Protein AF-A0A7S2ND16-F1 (afdb_monomer_lite)

Foldseek 3Di:
DDPPPPPDDDPVRVVVVVVVCPVVADPCNCVVVVVVVVVVVVVVVVVVCVVCPPDDDDPVPDLVRAQAAEQEFELPEPPDPRVVVSVVVPVVGRNYDYDYDNHDYPPNVVDPSDPPVVSCVVSCNVVVVVVVVVVVVVD

pLDDT: mean 73.79, std 13.62, range [41.91, 94.19]

Secondary structure (DSSP, 8-state):
-------PPPHHHHHHHHHHHHHHS-TTTTHHHHHHHHHHHHHHHHHHHHHS--SS---TT-TTSSPPEEEEEETT-SSS-HHHHHHHHHHHSTTEEEEEETT--S-TTTSTT--HHHHHHHTTHHHHHHHHHHHTT--

InterPro domains:
  IPR029058 Alpha/Beta hydrolase fold [G3DSA:3.40.50.1820] (2-113)
  IPR029058 Alpha/Beta hydrolase fold [SSF53474] (15-107)

Structure (mmCIF, N/CA/C/O backbone):
data_AF-A0A7S2ND16-F1
#
_entry.id   AF-A0A7S2ND16-F1
#
loop_
_atom_site.group_PDB
_atom_site.id
_atom_site.type_symbol
_atom_site.label_atom_id
_atom_site.label_alt_id
_atom_site.label_comp_id
_atom_site.label_asym_id
_atom_site.label_entity_id
_atom_site.label_seq_id
_atom_site.pdbx_PDB_ins_code
_atom_site.Cartn_x
_atom_site.Cartn_y
_atom_site.Cartn_z
_atom_site.occupancy
_atom_site.B_iso_or_equiv
_atom_site.auth_seq_id
_atom_site.auth_comp_id
_atom_site.auth_asym_id
_atom_site.auth_atom_id
_atom_site.pdbx_PDB_model_num
ATOM 1 N N . PRO A 1 1 ? 10.558 38.620 -27.914 1.00 41.91 1 PRO A N 1
ATOM 2 C CA . PRO A 1 1 ? 11.441 37.489 -27.538 1.00 41.91 1 PRO A CA 1
ATOM 3 C C . PRO A 1 1 ? 10.615 36.237 -27.195 1.00 41.91 1 PRO A C 1
ATOM 5 O O . PRO A 1 1 ? 9.818 36.300 -26.261 1.00 41.91 1 PRO A O 1
ATOM 8 N N . PRO A 1 2 ? 10.721 35.132 -27.954 1.00 50.84 2 PRO A N 1
ATOM 9 C CA . PRO A 1 2 ? 9.957 33.936 -27.641 1.00 50.84 2 PRO A CA 1
ATOM 10 C C . PRO A 1 2 ? 10.591 33.247 -26.429 1.00 50.84 2 PRO A C 1
ATOM 12 O O . PRO A 1 2 ? 11.787 32.959 -26.408 1.00 50.84 2 PRO A O 1
ATOM 15 N N . PHE A 1 3 ? 9.780 33.030 -25.398 1.00 48.19 3 PHE A N 1
ATOM 16 C CA . PHE A 1 3 ? 10.127 32.203 -24.254 1.00 48.19 3 PHE A CA 1
ATOM 17 C C . PHE A 1 3 ? 10.366 30.777 -24.755 1.00 48.19 3 PHE A C 1
ATOM 19 O O . PHE A 1 3 ? 9.436 30.108 -25.198 1.00 48.19 3 PHE A O 1
ATOM 26 N N . ILE A 1 4 ? 11.615 30.313 -24.703 1.00 48.53 4 ILE A N 1
ATOM 27 C CA . ILE A 1 4 ? 11.938 28.898 -24.875 1.00 48.53 4 ILE A CA 1
ATOM 28 C C . ILE A 1 4 ? 11.386 28.195 -23.634 1.00 48.53 4 ILE A C 1
ATOM 30 O O . ILE A 1 4 ? 12.041 28.141 -22.593 1.00 48.53 4 ILE A O 1
ATOM 34 N N . SER A 1 5 ? 10.157 27.685 -23.720 1.00 53.34 5 SER A N 1
ATOM 35 C CA . SER A 1 5 ? 9.705 26.637 -22.815 1.00 53.34 5 SER A CA 1
ATOM 36 C C . SER A 1 5 ? 10.674 25.479 -23.015 1.00 53.34 5 SER A C 1
ATOM 38 O O . SER A 1 5 ? 10.656 24.843 -24.070 1.00 53.34 5 SER A O 1
ATOM 40 N N . LYS A 1 6 ? 11.580 25.252 -22.059 1.00 57.66 6 LYS A N 1
ATOM 41 C CA . LYS A 1 6 ? 12.379 24.026 -22.024 1.00 57.66 6 LYS A CA 1
ATOM 42 C C . LYS A 1 6 ? 11.375 22.878 -22.049 1.00 57.66 6 LYS A C 1
ATOM 44 O O . LYS A 1 6 ? 10.682 22.665 -21.057 1.00 57.66 6 LYS A O 1
ATOM 49 N N . LEU A 1 7 ? 11.234 22.234 -23.209 1.00 65.94 7 LEU A N 1
ATOM 50 C CA . LEU A 1 7 ? 10.431 21.032 -23.354 1.00 65.94 7 LEU A CA 1
ATOM 51 C C . LEU A 1 7 ? 10.975 20.062 -22.311 1.00 65.94 7 LEU A C 1
ATOM 53 O O . LEU A 1 7 ? 12.151 19.696 -22.361 1.00 65.94 7 LEU A O 1
ATOM 57 N N . LEU A 1 8 ? 10.152 19.722 -21.324 1.00 65.62 8 LEU A N 1
ATOM 58 C CA . LEU A 1 8 ? 10.479 18.617 -20.444 1.00 65.62 8 LEU A CA 1
ATOM 59 C C . LEU A 1 8 ? 10.671 17.378 -21.335 1.00 65.62 8 LEU A C 1
ATOM 61 O O . LEU A 1 8 ? 9.918 17.221 -22.303 1.00 65.62 8 LEU A O 1
ATOM 65 N N . PRO A 1 9 ? 11.695 16.550 -21.069 1.00 75.50 9 PRO A N 1
ATOM 66 C CA . PRO A 1 9 ? 11.941 15.346 -21.850 1.00 75.50 9 PRO A CA 1
ATOM 67 C C . PRO A 1 9 ? 10.671 14.496 -21.921 1.00 75.50 9 PRO A C 1
ATOM 69 O O . PRO A 1 9 ? 9.918 14.403 -20.947 1.00 75.50 9 PRO A O 1
ATOM 72 N N . GLY A 1 10 ? 10.421 13.898 -23.087 1.00 79.06 10 GLY A N 1
ATOM 73 C CA . GLY A 1 10 ? 9.254 13.050 -23.269 1.00 79.06 10 GLY A CA 1
ATOM 74 C C . GLY A 1 10 ? 9.337 11.803 -22.378 1.00 79.06 10 GLY A C 1
ATOM 75 O O . GLY A 1 10 ? 10.428 11.410 -21.957 1.00 79.06 10 GLY A O 1
ATOM 76 N N . PRO A 1 11 ? 8.213 11.111 -22.122 1.00 69.12 11 PRO A N 1
ATOM 77 C CA . PRO A 1 11 ? 8.201 9.901 -21.295 1.00 69.12 11 PRO A CA 1
ATOM 78 C C . PRO A 1 11 ? 9.197 8.827 -21.763 1.00 69.12 11 PRO A C 1
ATOM 80 O O . PRO A 1 11 ? 9.819 8.156 -20.945 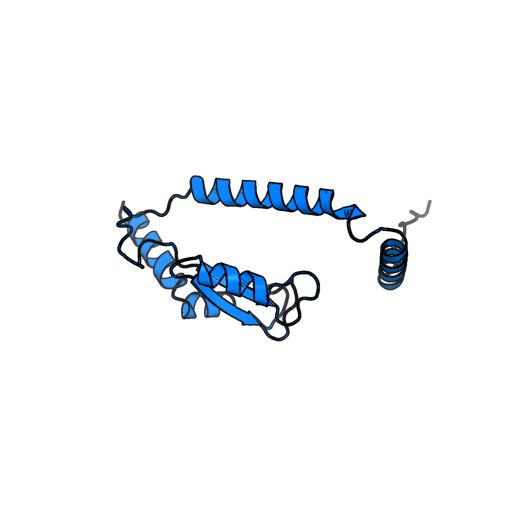1.00 69.12 11 PRO A O 1
ATOM 83 N N . GLN A 1 12 ? 9.408 8.691 -23.077 1.00 73.44 12 GLN A N 1
ATOM 84 C CA . GLN A 1 12 ? 10.393 7.748 -23.619 1.00 73.44 12 GLN A CA 1
ATOM 85 C C . GLN A 1 12 ? 11.844 8.169 -23.368 1.00 73.44 12 GLN A C 1
ATOM 87 O O . GLN A 1 12 ? 12.695 7.308 -23.148 1.00 73.44 12 GLN A O 1
ATOM 92 N N . ASP A 1 13 ? 12.128 9.471 -23.378 1.00 76.75 13 ASP A N 1
ATOM 93 C CA . ASP A 1 13 ? 13.466 9.993 -23.098 1.00 76.75 13 ASP A CA 1
ATOM 94 C C . ASP A 1 13 ? 13.820 9.773 -21.624 1.00 76.75 13 ASP A C 1
ATOM 96 O O . ASP A 1 13 ? 14.932 9.351 -21.308 1.00 76.75 13 ASP A O 1
ATOM 100 N N . LEU A 1 14 ? 12.843 9.962 -20.730 1.00 74.44 14 LEU A N 1
ATOM 101 C CA . LEU A 1 14 ? 12.971 9.642 -19.308 1.00 74.44 14 LEU A CA 1
ATOM 102 C C . LEU A 1 14 ? 13.206 8.145 -19.075 1.00 74.44 14 LEU A C 1
ATOM 104 O O . LEU A 1 14 ? 14.092 7.784 -18.304 1.00 74.44 14 LEU A O 1
ATOM 108 N N . LEU A 1 15 ? 12.472 7.270 -19.769 1.00 69.69 15 LEU A N 1
ATOM 109 C CA . LEU A 1 15 ? 12.655 5.819 -19.656 1.00 69.69 15 LEU A CA 1
ATOM 110 C C . LEU A 1 15 ? 14.036 5.366 -20.145 1.00 69.69 15 LEU A C 1
ATOM 112 O O . LEU A 1 15 ? 14.688 4.571 -19.471 1.00 69.69 15 LEU A O 1
ATOM 116 N N . ARG A 1 16 ? 14.522 5.896 -21.276 1.00 73.00 16 ARG A N 1
ATOM 117 C CA . ARG A 1 16 ? 15.877 5.588 -21.766 1.00 73.00 16 ARG A CA 1
ATOM 118 C C . ARG A 1 16 ? 16.955 6.097 -20.822 1.00 73.00 16 ARG A C 1
ATOM 120 O O . ARG A 1 16 ? 17.901 5.369 -20.547 1.00 73.00 16 ARG A O 1
ATOM 127 N N . ALA A 1 17 ? 16.806 7.319 -20.313 1.00 73.94 17 ALA A N 1
ATOM 128 C CA . ALA A 1 17 ? 17.734 7.870 -19.333 1.00 73.94 17 ALA A CA 1
ATOM 129 C C . ALA A 1 17 ? 17.752 7.030 -18.048 1.00 73.94 17 ALA A C 1
ATOM 131 O O . ALA A 1 17 ? 18.825 6.751 -17.524 1.00 73.94 17 ALA A O 1
ATOM 132 N N . SER A 1 18 ? 16.586 6.570 -17.584 1.00 69.56 18 SER A N 1
ATOM 133 C CA . SER A 1 18 ? 16.462 5.682 -16.426 1.00 69.56 18 SER A CA 1
ATOM 134 C C . SER A 1 18 ? 17.127 4.324 -16.660 1.00 69.56 18 SER A C 1
ATOM 136 O O . SER A 1 18 ? 17.807 3.824 -15.769 1.00 69.56 18 SER A O 1
ATOM 138 N N . ALA A 1 19 ? 16.957 3.730 -17.845 1.00 69.31 19 ALA A N 1
ATOM 139 C CA . ALA A 1 19 ? 17.589 2.458 -18.198 1.00 69.31 19 ALA A CA 1
ATOM 140 C C . ALA A 1 19 ? 19.118 2.587 -18.271 1.00 69.31 19 ALA A C 1
ATOM 142 O O . ALA A 1 19 ? 19.832 1.787 -17.676 1.00 69.31 19 ALA A O 1
ATOM 143 N N . ALA A 1 20 ? 19.618 3.646 -18.912 1.00 75.19 20 ALA A N 1
ATOM 144 C CA . ALA A 1 20 ? 21.048 3.943 -18.946 1.00 75.19 20 ALA A CA 1
ATOM 145 C C . ALA A 1 20 ? 21.615 4.203 -17.539 1.00 75.19 20 ALA A C 1
ATOM 147 O O . ALA A 1 20 ? 22.730 3.791 -17.230 1.00 75.19 20 ALA A O 1
ATOM 148 N N . LEU A 1 21 ? 20.841 4.843 -16.654 1.00 68.31 21 LEU A N 1
ATOM 149 C CA . LEU A 1 21 ? 21.221 5.007 -15.251 1.00 68.31 21 LEU A CA 1
ATOM 150 C C . LEU A 1 21 ? 21.330 3.658 -14.532 1.00 68.31 21 LEU A C 1
ATOM 152 O O . LEU A 1 21 ? 22.260 3.468 -13.757 1.00 68.31 21 LEU A O 1
ATOM 156 N N . ALA A 1 22 ? 20.399 2.736 -14.787 1.00 67.25 22 ALA A N 1
ATOM 157 C CA . ALA A 1 22 ? 20.387 1.408 -14.178 1.00 67.25 22 ALA A CA 1
ATOM 158 C C . ALA A 1 22 ? 21.570 0.531 -14.630 1.00 67.25 22 ALA A C 1
ATOM 160 O O . ALA A 1 22 ? 22.013 -0.320 -13.866 1.00 67.25 22 ALA A O 1
ATOM 161 N N . GLU A 1 23 ? 22.110 0.752 -15.833 1.00 73.69 23 GLU A N 1
ATOM 162 C CA . GLU A 1 23 ? 23.323 0.067 -16.311 1.00 73.69 23 GLU A CA 1
ATOM 163 C C . GLU A 1 23 ? 24.608 0.588 -15.649 1.00 73.69 23 GLU A C 1
ATOM 165 O O . GLU A 1 23 ? 25.569 -0.161 -15.476 1.00 73.69 23 GLU A O 1
ATOM 170 N N . VAL A 1 24 ? 24.640 1.872 -15.283 1.00 78.62 24 VAL A N 1
ATOM 171 C CA . VAL A 1 24 ? 25.837 2.536 -14.737 1.00 78.62 24 VAL A CA 1
ATOM 172 C C . VAL A 1 24 ? 25.860 2.512 -13.209 1.00 78.62 24 VAL A C 1
ATOM 174 O O . VAL A 1 24 ? 26.931 2.475 -12.599 1.00 78.62 24 VAL A O 1
ATOM 177 N N . LEU A 1 25 ? 24.692 2.552 -12.571 1.00 75.19 25 LEU A N 1
ATOM 178 C CA . LEU A 1 25 ? 24.583 2.551 -11.122 1.00 75.19 25 LEU A CA 1
ATOM 179 C C . LEU A 1 25 ? 24.569 1.111 -10.601 1.00 75.19 25 LEU A C 1
ATOM 181 O O . LEU A 1 25 ? 23.648 0.359 -10.921 1.00 75.19 25 LEU A O 1
ATOM 185 N N . PRO A 1 26 ? 25.533 0.710 -9.752 1.00 78.06 26 PRO A N 1
ATOM 186 C CA . PRO A 1 26 ? 25.444 -0.583 -9.092 1.00 78.06 26 PRO A CA 1
ATOM 187 C C . PRO A 1 26 ? 24.157 -0.656 -8.249 1.00 78.06 26 PRO A C 1
ATOM 189 O O . PRO A 1 26 ? 23.706 0.378 -7.748 1.00 78.06 26 PRO A O 1
ATOM 192 N N . PRO A 1 27 ? 23.597 -1.857 -8.004 1.00 68.81 27 PRO A N 1
ATOM 193 C CA . PRO A 1 27 ? 22.335 -2.028 -7.272 1.00 68.81 27 PRO A CA 1
ATOM 194 C C . PRO A 1 27 ? 22.267 -1.324 -5.900 1.00 68.81 27 PRO A C 1
ATOM 196 O O . PRO A 1 27 ? 21.185 -0.988 -5.435 1.00 68.81 27 PRO A O 1
ATOM 199 N N . GLY A 1 28 ? 23.413 -1.053 -5.262 1.00 75.50 28 GLY A N 1
ATOM 200 C CA . GLY A 1 28 ? 23.505 -0.329 -3.986 1.00 75.50 28 GLY A CA 1
ATOM 201 C C . GLY A 1 28 ? 23.692 1.194 -4.084 1.00 75.50 28 GLY A C 1
ATOM 202 O O . GLY A 1 28 ? 23.736 1.867 -3.056 1.00 75.50 28 GLY A O 1
ATOM 203 N N . ALA A 1 29 ? 23.817 1.780 -5.280 1.00 82.25 29 ALA A N 1
ATOM 204 C CA . ALA A 1 29 ? 24.208 3.187 -5.443 1.00 82.25 29 ALA A CA 1
ATOM 205 C C . ALA A 1 29 ? 23.220 4.187 -4.822 1.00 82.25 29 ALA A C 1
ATOM 207 O O . ALA A 1 29 ? 23.616 5.265 -4.379 1.00 82.25 29 ALA A O 1
ATOM 208 N N . LEU A 1 30 ? 21.937 3.824 -4.783 1.00 80.56 30 LEU A N 1
ATOM 209 C CA . LEU A 1 30 ? 20.863 4.634 -4.203 1.00 80.56 30 LEU A CA 1
ATOM 210 C C . LEU A 1 30 ? 20.368 4.093 -2.861 1.00 80.56 30 LEU A C 1
ATOM 212 O O . LEU A 1 30 ? 19.434 4.648 -2.286 1.00 80.56 30 LEU A O 1
ATOM 216 N N . GLU A 1 31 ? 20.997 3.044 -2.330 1.00 81.25 31 GLU A N 1
ATOM 217 C CA . GLU A 1 31 ? 20.549 2.411 -1.091 1.00 81.25 31 GLU A CA 1
ATOM 218 C C . GLU A 1 31 ? 20.595 3.395 0.084 1.00 81.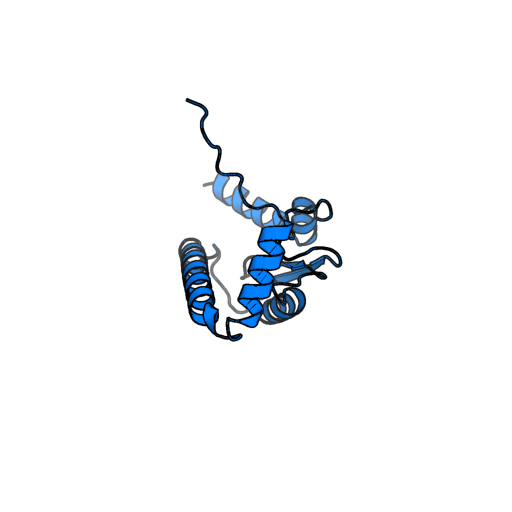25 31 GLU A C 1
ATOM 220 O O . GLU A 1 31 ? 19.673 3.443 0.893 1.00 81.25 31 GLU A O 1
ATOM 225 N N . TRP A 1 32 ? 21.619 4.255 0.138 1.00 82.38 32 TRP A N 1
ATOM 226 C CA . TRP A 1 32 ? 21.719 5.310 1.150 1.00 82.38 32 TRP A CA 1
ATOM 227 C C . TRP A 1 32 ? 20.521 6.266 1.103 1.00 82.38 32 TRP A C 1
ATOM 229 O O . TRP A 1 32 ? 19.982 6.620 2.150 1.00 82.38 32 TRP A O 1
ATOM 239 N N . ARG A 1 33 ? 20.072 6.642 -0.101 1.00 81.50 33 ARG A N 1
ATOM 240 C CA . ARG A 1 33 ? 18.980 7.598 -0.287 1.00 81.50 33 ARG A CA 1
ATOM 241 C C . ARG A 1 33 ? 17.636 6.964 0.036 1.00 81.50 33 ARG A C 1
ATOM 243 O O . ARG A 1 33 ? 16.794 7.601 0.661 1.00 81.50 33 ARG A O 1
ATOM 250 N N . LEU A 1 34 ? 17.460 5.695 -0.333 1.00 78.62 34 LEU A N 1
ATOM 251 C CA . LEU A 1 34 ? 16.307 4.903 0.079 1.00 78.62 34 LEU A CA 1
ATOM 252 C C . LEU A 1 34 ? 16.240 4.790 1.608 1.00 78.62 34 LEU A C 1
ATOM 254 O O . LEU A 1 34 ? 15.197 5.081 2.187 1.00 78.62 34 LEU A O 1
ATOM 258 N N . ARG A 1 35 ? 17.351 4.439 2.272 1.00 80.62 35 ARG A N 1
ATOM 259 C CA . ARG A 1 35 ? 17.418 4.368 3.742 1.00 80.62 35 ARG A CA 1
ATOM 260 C C . ARG A 1 35 ? 17.081 5.707 4.396 1.00 80.62 35 ARG A C 1
ATOM 262 O O . ARG A 1 35 ? 16.341 5.721 5.371 1.00 80.62 35 ARG A O 1
ATOM 269 N N . GLU A 1 36 ? 17.586 6.815 3.859 1.00 86.81 36 GLU A N 1
ATOM 270 C CA . GLU A 1 36 ? 17.295 8.160 4.366 1.00 86.81 36 GLU A CA 1
ATOM 271 C C . GLU A 1 36 ? 15.796 8.492 4.266 1.00 86.81 36 GLU A C 1
ATOM 273 O O . GLU A 1 36 ? 15.189 8.912 5.250 1.00 86.81 36 GLU A O 1
ATOM 278 N N . HIS A 1 37 ? 15.169 8.221 3.116 1.00 80.69 37 HIS A N 1
ATOM 279 C CA . HIS A 1 37 ? 13.729 8.422 2.935 1.00 80.69 37 HIS A CA 1
ATOM 280 C C . HIS A 1 37 ? 12.880 7.510 3.829 1.00 80.69 37 HIS A C 1
ATOM 282 O O . HIS A 1 37 ? 11.891 7.969 4.401 1.00 80.69 37 HIS A O 1
ATOM 288 N N . LEU A 1 38 ? 13.267 6.242 3.987 1.00 80.88 38 LEU A N 1
ATOM 289 C CA . LEU A 1 38 ? 12.582 5.310 4.885 1.00 80.88 38 LEU A CA 1
ATOM 290 C C . LEU A 1 38 ? 12.713 5.735 6.350 1.00 80.88 38 LEU A C 1
ATOM 292 O O . LEU A 1 38 ? 11.737 5.647 7.093 1.00 80.88 38 LEU A O 1
ATOM 296 N N . ALA A 1 39 ? 13.885 6.221 6.766 1.00 83.31 39 ALA A N 1
ATOM 297 C CA . ALA A 1 39 ? 14.110 6.717 8.120 1.00 83.31 39 ALA A CA 1
ATOM 298 C C . ALA A 1 39 ? 13.263 7.962 8.411 1.00 83.31 39 ALA A C 1
ATOM 300 O O . ALA A 1 39 ? 12.624 8.037 9.460 1.00 83.31 39 ALA A O 1
ATOM 301 N N . GLU A 1 40 ? 13.207 8.905 7.468 1.00 89.44 40 GLU A N 1
ATOM 302 C CA . GLU A 1 40 ? 12.361 10.095 7.573 1.00 89.44 40 GLU A CA 1
ATOM 303 C C . GLU A 1 40 ? 10.878 9.722 7.675 1.00 89.44 40 GLU A C 1
ATOM 305 O O . GLU A 1 40 ? 10.196 10.141 8.610 1.00 89.44 40 GLU A O 1
ATOM 310 N N . GLY A 1 41 ? 10.392 8.880 6.757 1.00 77.81 41 GLY A N 1
ATOM 311 C CA . GLY A 1 41 ? 9.007 8.412 6.770 1.00 77.81 41 GLY A CA 1
ATOM 312 C C . GLY A 1 41 ? 8.658 7.684 8.068 1.00 77.81 41 GLY A C 1
ATOM 313 O O . GLY A 1 41 ? 7.639 7.984 8.687 1.00 77.81 41 GLY A O 1
ATOM 314 N N . SER A 1 42 ? 9.541 6.796 8.534 1.00 81.88 42 SER A N 1
ATOM 315 C CA . SER A 1 42 ? 9.365 6.080 9.804 1.00 81.88 42 SER A CA 1
ATOM 316 C C . SER A 1 42 ? 9.288 7.037 10.989 1.00 81.88 42 SER A C 1
ATOM 318 O O . SER A 1 42 ? 8.429 6.872 11.850 1.00 81.88 42 SER A O 1
ATOM 320 N N . ARG A 1 43 ? 10.147 8.065 11.037 1.00 87.50 43 ARG A N 1
ATOM 321 C CA . ARG A 1 43 ? 10.132 9.066 12.111 1.00 87.50 43 ARG A CA 1
ATOM 322 C C . ARG A 1 43 ? 8.803 9.814 12.163 1.00 87.50 43 ARG A C 1
ATOM 324 O O . ARG A 1 43 ? 8.255 9.984 13.247 1.00 87.50 43 ARG A O 1
ATOM 331 N N . LEU A 1 44 ? 8.289 10.250 11.013 1.00 80.19 44 LEU A N 1
ATOM 332 C CA . LEU A 1 44 ? 7.019 10.975 10.936 1.00 80.19 44 LEU A CA 1
ATOM 333 C C . LEU A 1 44 ? 5.841 10.098 11.372 1.00 80.19 44 LEU A C 1
ATOM 335 O O . LEU A 1 44 ? 5.032 10.528 12.189 1.00 80.19 44 LEU A O 1
ATOM 339 N N . VAL A 1 45 ? 5.779 8.856 10.883 1.00 71.88 45 VAL A N 1
ATOM 340 C CA . VAL A 1 45 ? 4.726 7.903 11.267 1.00 71.88 45 VAL A CA 1
ATOM 341 C C . VAL A 1 45 ? 4.789 7.592 12.761 1.00 71.88 45 VAL A C 1
ATOM 343 O O . VAL A 1 45 ? 3.768 7.662 13.439 1.00 71.88 45 VAL A O 1
ATOM 346 N N . ASN A 1 46 ? 5.976 7.303 13.296 1.00 77.56 46 A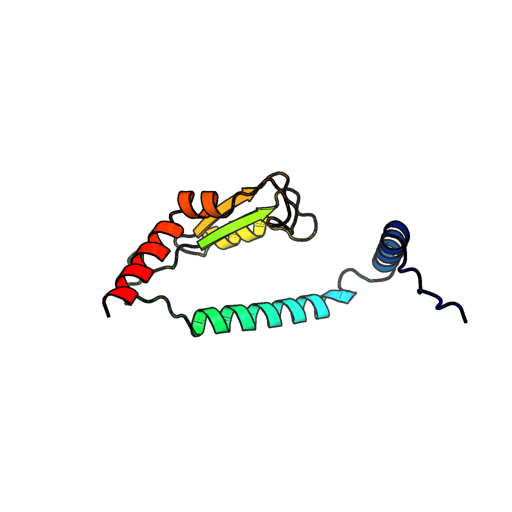SN A N 1
ATOM 347 C CA . ASN A 1 46 ? 6.139 6.996 14.716 1.00 77.56 46 ASN A CA 1
ATOM 348 C C . ASN A 1 46 ? 5.772 8.192 15.599 1.00 77.56 46 ASN A C 1
ATOM 350 O O . ASN A 1 46 ? 5.064 8.010 16.582 1.00 77.56 46 ASN A O 1
ATOM 354 N N . SER A 1 47 ? 6.161 9.412 15.216 1.00 76.81 47 SER A N 1
ATOM 355 C CA . SER A 1 47 ? 5.763 10.625 15.937 1.00 76.81 47 SER A CA 1
ATOM 356 C C . SER A 1 47 ? 4.243 10.801 15.974 1.00 76.81 47 SER A C 1
ATOM 358 O O . SER A 1 47 ? 3.707 11.223 16.995 1.00 76.81 47 SER A O 1
ATOM 360 N N . GLU A 1 48 ? 3.542 10.489 14.883 1.00 72.94 48 GLU A N 1
ATOM 361 C CA . GLU A 1 48 ? 2.079 10.584 14.823 1.00 72.94 48 GLU A CA 1
ATOM 362 C C . GLU A 1 48 ? 1.402 9.510 15.689 1.00 72.94 48 GLU A C 1
ATOM 364 O O . GLU A 1 48 ? 0.409 9.786 16.366 1.00 72.94 48 GLU A O 1
ATOM 369 N N . LEU A 1 49 ? 1.956 8.292 15.703 1.00 67.94 49 LEU A N 1
ATOM 370 C CA . LEU A 1 49 ? 1.493 7.195 16.559 1.00 67.94 49 LEU A CA 1
ATOM 371 C C . LEU A 1 49 ? 1.719 7.497 18.047 1.00 67.94 49 LEU A C 1
ATOM 373 O O . LEU A 1 49 ? 0.846 7.219 18.868 1.00 67.94 49 LEU A O 1
ATOM 377 N N . GLU A 1 50 ? 2.860 8.091 18.396 1.00 76.19 50 GLU A N 1
ATOM 378 C CA . GLU A 1 50 ? 3.184 8.524 19.760 1.00 76.19 50 GLU A CA 1
ATOM 379 C C . GLU A 1 50 ? 2.306 9.693 20.221 1.00 76.19 50 GLU A C 1
ATOM 381 O O . GLU A 1 50 ? 1.891 9.728 21.379 1.00 76.19 50 GLU A O 1
ATOM 386 N N . ALA A 1 51 ? 1.992 10.636 19.326 1.00 70.88 51 ALA A N 1
ATOM 387 C CA . ALA A 1 51 ? 1.106 11.765 19.612 1.00 70.88 51 ALA A CA 1
ATOM 388 C C . ALA A 1 51 ? -0.364 11.344 19.772 1.00 70.88 51 ALA A C 1
ATOM 390 O O . ALA A 1 51 ? -1.123 11.992 20.496 1.00 70.88 51 ALA A O 1
ATOM 391 N N . ASN A 1 52 ? -0.763 10.245 19.127 1.00 60.00 52 ASN A N 1
ATOM 392 C CA . ASN A 1 52 ? -2.102 9.675 19.207 1.00 60.00 52 ASN A CA 1
ATOM 393 C C . ASN A 1 52 ? -2.061 8.277 19.840 1.00 60.00 52 ASN A C 1
ATOM 395 O O . ASN A 1 52 ? -2.433 7.297 19.180 1.00 60.00 52 ASN A O 1
ATOM 399 N N . PRO A 1 53 ? -1.659 8.160 21.122 1.00 60.75 53 PRO A N 1
ATOM 400 C CA . PRO A 1 53 ? -1.651 6.874 21.791 1.00 60.75 53 PRO A CA 1
ATOM 401 C C . PRO A 1 53 ? -3.081 6.310 21.750 1.00 60.75 53 PRO A C 1
ATOM 403 O O . PRO A 1 53 ? -4.046 7.037 22.038 1.00 60.75 53 PRO A O 1
ATOM 406 N N . PRO A 1 54 ? -3.273 5.045 21.339 1.00 56.91 54 PRO A N 1
ATOM 407 C CA . PRO A 1 54 ? -4.619 4.507 21.242 1.00 56.91 54 PRO A CA 1
ATOM 408 C C . PRO A 1 54 ? -5.326 4.579 22.611 1.00 56.91 54 PRO A C 1
ATOM 410 O O . PRO A 1 54 ? -4.733 4.441 23.680 1.00 56.91 54 PRO A O 1
ATOM 413 N N . THR A 1 55 ? -6.596 4.969 22.555 1.00 52.12 55 THR A N 1
ATOM 414 C CA . THR A 1 55 ? -7.263 5.801 23.572 1.00 52.12 55 THR A CA 1
ATOM 415 C C . THR A 1 55 ? -7.934 5.000 24.692 1.00 52.12 55 THR A C 1
ATOM 417 O O . THR A 1 55 ? -8.797 5.519 25.390 1.00 52.12 55 THR A O 1
ATOM 420 N N . SER A 1 56 ? -7.559 3.739 24.883 1.00 49.22 56 SER A N 1
ATOM 421 C CA . SER A 1 56 ? -8.131 2.863 25.906 1.00 49.22 56 SER A CA 1
ATOM 422 C C . SER A 1 56 ? -7.014 2.184 26.681 1.00 49.22 56 SER A C 1
ATOM 424 O O . SER A 1 56 ? -6.093 1.643 26.080 1.00 49.22 56 SER A O 1
ATOM 426 N N . SER A 1 57 ? -7.113 2.201 28.009 1.00 43.84 57 SER A N 1
ATOM 427 C CA . SER A 1 57 ? -6.286 1.419 28.931 1.00 43.84 57 SER A CA 1
ATOM 428 C C . SER A 1 57 ? -6.069 -0.005 28.404 1.00 43.84 57 SER A C 1
ATOM 430 O O . SER A 1 57 ? -7.008 -0.801 28.366 1.00 43.84 57 SER A O 1
ATOM 432 N N . TYR A 1 58 ? -4.848 -0.302 27.963 1.00 51.53 58 TYR A N 1
ATOM 433 C CA . TYR A 1 58 ? -4.485 -1.585 27.372 1.00 51.53 58 TYR A CA 1
ATOM 434 C C . TYR A 1 58 ? -4.443 -2.655 28.447 1.00 51.53 58 TYR A C 1
ATOM 436 O O . TYR A 1 58 ? -3.553 -2.661 29.296 1.00 51.53 58 TYR A O 1
ATOM 444 N N . ASP A 1 59 ? -5.366 -3.598 28.362 1.00 48.19 59 ASP A N 1
ATOM 445 C CA . ASP A 1 59 ? -5.091 -4.943 28.826 1.00 48.19 59 ASP A CA 1
ATOM 446 C C . ASP A 1 59 ? -4.423 -5.683 27.661 1.00 48.19 59 ASP A C 1
ATOM 448 O O . ASP A 1 59 ? -5.058 -5.959 26.640 1.00 48.19 59 ASP A O 1
ATOM 452 N N . ALA A 1 60 ? -3.124 -5.970 27.788 1.00 50.28 60 ALA A N 1
ATOM 453 C CA . ALA A 1 60 ? -2.335 -6.681 26.778 1.00 50.28 60 ALA A CA 1
ATOM 454 C C . ALA A 1 60 ? -2.868 -8.099 26.474 1.00 50.28 60 ALA A C 1
ATOM 456 O O . ALA A 1 60 ? -2.386 -8.754 25.551 1.00 50.28 60 ALA A O 1
ATOM 457 N N . SER A 1 61 ? -3.857 -8.576 27.236 1.00 47.78 61 SER A N 1
ATOM 458 C CA . SER A 1 61 ? -4.518 -9.864 27.043 1.00 47.78 61 SER A CA 1
ATOM 459 C C . SER A 1 61 ? -5.778 -9.817 26.157 1.00 47.78 61 SER A C 1
ATOM 461 O O . SER A 1 61 ? -6.315 -10.876 25.830 1.00 47.78 61 SER A O 1
ATOM 463 N N . SER A 1 62 ? -6.236 -8.636 25.707 1.00 43.84 62 SER A N 1
ATOM 464 C CA . SER A 1 62 ? -7.439 -8.501 24.867 1.00 43.84 62 SER A CA 1
ATOM 465 C C . SER A 1 62 ? -7.116 -8.089 23.418 1.00 43.84 62 SER A C 1
ATOM 467 O O . SER A 1 62 ? -6.559 -7.012 23.196 1.00 43.84 62 SER A O 1
ATOM 469 N N . PRO A 1 63 ? -7.523 -8.863 22.390 1.00 46.75 63 PRO A N 1
ATOM 470 C CA . PRO A 1 63 ? -7.284 -8.539 20.976 1.00 46.75 63 PRO A CA 1
ATOM 471 C C . PRO A 1 63 ? -8.003 -7.266 20.481 1.00 46.75 63 PRO A C 1
ATOM 473 O O . PRO A 1 63 ? -7.764 -6.835 19.358 1.00 46.75 63 PRO A O 1
ATOM 476 N N . SER A 1 64 ? -8.853 -6.637 21.306 1.00 48.88 64 SER A N 1
ATOM 477 C CA . SER A 1 64 ? -9.486 -5.338 21.008 1.00 48.88 64 SER A CA 1
ATOM 478 C C . SER A 1 64 ? -8.627 -4.116 21.369 1.00 48.88 64 SER A C 1
ATOM 480 O O . SER A 1 64 ? -9.044 -2.985 21.127 1.00 48.88 64 SER A O 1
ATOM 482 N N . ALA A 1 65 ? -7.439 -4.329 21.946 1.00 52.81 65 ALA A N 1
ATOM 483 C CA . ALA A 1 65 ? -6.573 -3.260 22.439 1.00 52.81 65 ALA A CA 1
ATOM 484 C C . ALA A 1 65 ? -5.773 -2.542 21.334 1.00 52.81 65 ALA A C 1
ATOM 486 O O . ALA A 1 65 ? -5.204 -1.485 21.586 1.00 52.81 65 ALA A O 1
ATOM 487 N N . PHE A 1 66 ? -5.728 -3.078 20.111 1.00 59.59 66 PHE A N 1
ATOM 488 C CA . PHE A 1 66 ? -4.976 -2.486 19.003 1.00 59.59 66 PHE A CA 1
ATOM 489 C C . PHE A 1 66 ? -5.904 -1.733 18.046 1.00 59.59 66 PHE A C 1
ATOM 491 O O . PHE A 1 66 ? -7.012 -2.205 17.770 1.00 59.59 66 PHE A O 1
ATOM 498 N N . PRO A 1 67 ? -5.488 -0.560 17.526 1.00 66.56 67 PRO A N 1
ATOM 499 C CA . PRO A 1 67 ? -6.274 0.133 16.521 1.00 66.56 67 PRO A CA 1
ATOM 500 C C . PRO A 1 67 ? -6.425 -0.776 15.289 1.00 66.56 67 PRO A C 1
ATOM 502 O O . PRO A 1 67 ? -5.422 -1.307 14.798 1.00 66.56 67 PRO A O 1
ATOM 505 N N . PRO A 1 68 ? -7.653 -0.964 14.772 1.00 74.69 68 PRO A N 1
ATOM 506 C CA . PRO A 1 68 ? -7.860 -1.781 13.585 1.00 74.69 68 PRO A CA 1
ATOM 507 C C . PRO A 1 68 ? -7.038 -1.202 12.433 1.00 74.69 68 PRO A C 1
ATOM 509 O O . PRO A 1 68 ? -7.099 0.000 12.171 1.00 74.69 68 PRO A O 1
ATOM 512 N N . THR A 1 69 ? -6.266 -2.058 11.764 1.00 84.75 69 THR A N 1
ATOM 513 C CA . THR A 1 69 ? -5.333 -1.672 10.694 1.00 84.75 69 THR A CA 1
ATOM 514 C C . THR A 1 69 ? -5.694 -2.408 9.405 1.00 84.75 69 THR A C 1
ATOM 516 O O . THR A 1 69 ? -5.942 -3.606 9.421 1.00 84.75 69 THR A O 1
ATOM 519 N N . LEU A 1 70 ? -5.748 -1.696 8.282 1.00 88.81 70 LEU A N 1
ATOM 520 C CA . LEU A 1 70 ? -6.087 -2.227 6.965 1.00 88.81 70 LEU A CA 1
ATOM 521 C C . LEU A 1 70 ? -4.832 -2.113 6.117 1.00 88.81 70 LEU A C 1
ATOM 523 O O . LEU A 1 70 ? -4.377 -1.011 5.816 1.00 88.81 70 LEU A O 1
ATOM 527 N N . LEU A 1 71 ? -4.274 -3.263 5.766 1.00 90.81 71 LEU A N 1
ATOM 528 C CA . LEU A 1 71 ? -3.080 -3.386 4.948 1.00 90.81 71 LEU A CA 1
ATOM 529 C C . LEU A 1 71 ? -3.511 -3.608 3.499 1.00 90.81 71 LEU A C 1
ATOM 531 O O . LEU A 1 71 ? -4.166 -4.604 3.188 1.00 90.81 71 LEU A O 1
ATOM 535 N N . LEU A 1 72 ? -3.140 -2.684 2.617 1.00 91.12 72 LEU A N 1
ATOM 536 C CA . LEU A 1 72 ? -3.410 -2.768 1.184 1.00 91.12 72 LEU A CA 1
ATOM 537 C C . LEU A 1 72 ? -2.114 -3.079 0.437 1.00 91.12 72 LEU A C 1
ATOM 539 O O . LEU A 1 72 ? -1.102 -2.424 0.670 1.00 91.12 72 LEU A O 1
ATOM 543 N N . ALA A 1 73 ? -2.158 -4.055 -0.467 1.00 91.38 73 ALA A N 1
ATOM 544 C CA . ALA A 1 73 ? -1.027 -4.408 -1.320 1.00 91.38 73 ALA A CA 1
ATOM 545 C C . ALA A 1 73 ? -1.420 -4.460 -2.794 1.00 91.38 73 ALA A C 1
ATOM 547 O O . ALA A 1 73 ? -2.437 -5.058 -3.149 1.00 91.38 73 ALA A O 1
ATOM 548 N N . GLY A 1 74 ? -0.563 -3.904 -3.650 1.00 90.12 74 GLY A N 1
ATOM 549 C CA . GLY A 1 74 ? -0.649 -4.071 -5.095 1.00 90.12 74 GLY A CA 1
ATOM 550 C C . GLY A 1 74 ? -0.070 -5.418 -5.514 1.00 90.12 74 GLY A C 1
ATOM 551 O O . GLY A 1 74 ? 1.091 -5.709 -5.240 1.00 90.12 74 GLY A O 1
ATOM 552 N N . GLY A 1 75 ? -0.878 -6.257 -6.160 1.00 86.38 75 GLY A N 1
ATOM 553 C CA . GLY A 1 75 ? -0.460 -7.560 -6.681 1.00 86.38 75 GLY A CA 1
ATOM 554 C C . GLY A 1 75 ? 0.414 -7.463 -7.933 1.00 86.38 75 GLY A C 1
ATOM 555 O O . GLY A 1 75 ? 1.168 -8.388 -8.218 1.00 86.38 75 GLY A O 1
ATOM 556 N N . ALA A 1 76 ? 0.353 -6.331 -8.639 1.00 85.75 76 ALA A N 1
ATOM 557 C CA . ALA A 1 76 ? 1.188 -6.009 -9.792 1.00 85.75 76 ALA A CA 1
ATOM 558 C C . ALA A 1 76 ? 2.242 -4.936 -9.451 1.00 85.75 76 ALA A C 1
ATOM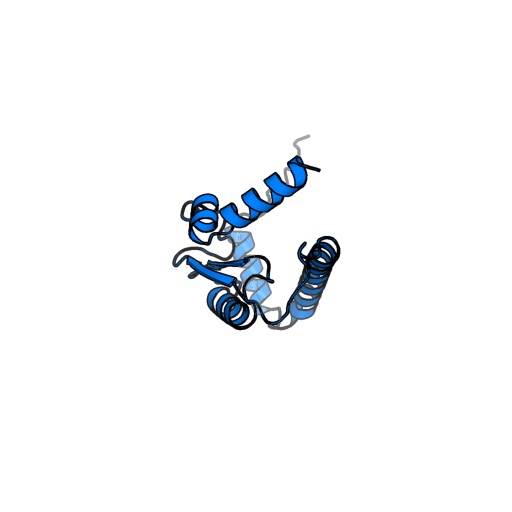 560 O O . ALA A 1 76 ? 2.685 -4.181 -10.319 1.00 85.75 76 ALA A O 1
ATOM 561 N N . ASP A 1 77 ? 2.614 -4.821 -8.173 1.00 83.75 77 ASP A N 1
ATOM 562 C CA . ASP A 1 77 ? 3.646 -3.893 -7.731 1.00 83.75 77 ASP A CA 1
ATOM 563 C C . ASP A 1 77 ? 5.038 -4.383 -8.158 1.00 83.75 77 ASP A C 1
ATOM 565 O O . ASP A 1 77 ? 5.505 -5.441 -7.742 1.00 83.75 77 ASP A O 1
ATOM 569 N N . LEU A 1 78 ? 5.686 -3.607 -9.028 1.00 80.81 78 LEU A N 1
ATOM 570 C CA . LEU A 1 78 ? 7.037 -3.876 -9.529 1.00 80.81 78 LEU A CA 1
ATOM 571 C C . LEU A 1 78 ? 8.115 -3.091 -8.772 1.00 80.81 78 LEU A C 1
ATOM 573 O O . LEU A 1 78 ? 9.301 -3.275 -9.040 1.00 80.81 78 LEU A O 1
ATOM 577 N N . ILE A 1 79 ? 7.714 -2.178 -7.884 1.00 81.81 79 ILE A N 1
ATOM 578 C CA . ILE A 1 79 ? 8.624 -1.288 -7.158 1.00 81.81 79 ILE A CA 1
ATOM 579 C C . ILE A 1 79 ? 8.831 -1.805 -5.741 1.00 81.81 79 ILE A C 1
ATOM 581 O O . ILE A 1 79 ? 9.965 -1.858 -5.265 1.00 81.81 79 ILE A O 1
ATOM 585 N N . LEU A 1 80 ? 7.745 -2.187 -5.072 1.00 80.81 80 LEU A N 1
ATOM 586 C CA . LEU A 1 80 ? 7.783 -2.701 -3.712 1.00 80.81 80 LEU A CA 1
ATOM 587 C C . LEU A 1 80 ? 7.287 -4.150 -3.685 1.00 80.81 80 LEU A C 1
ATOM 589 O O . LEU A 1 80 ? 6.324 -4.482 -4.378 1.00 80.81 80 LEU A O 1
ATOM 593 N N . PRO A 1 81 ? 7.873 -5.017 -2.838 1.00 84.62 81 PRO A N 1
ATOM 594 C CA . PRO A 1 81 ? 7.344 -6.351 -2.567 1.00 84.62 81 PRO A CA 1
ATOM 595 C C . PRO A 1 81 ? 6.098 -6.261 -1.663 1.00 84.62 81 PRO A C 1
ATOM 597 O O . PRO A 1 81 ? 6.030 -6.861 -0.592 1.00 84.62 81 PRO A O 1
ATOM 600 N N . SER A 1 82 ? 5.109 -5.465 -2.078 1.00 87.31 82 SER A N 1
ATOM 601 C CA . SER A 1 82 ? 3.923 -5.101 -1.301 1.00 87.31 82 SER A CA 1
ATOM 602 C C . SER A 1 82 ? 3.124 -6.317 -0.799 1.00 87.31 82 SER A C 1
ATOM 604 O O . SER A 1 82 ? 2.718 -6.312 0.368 1.00 87.31 82 SER A O 1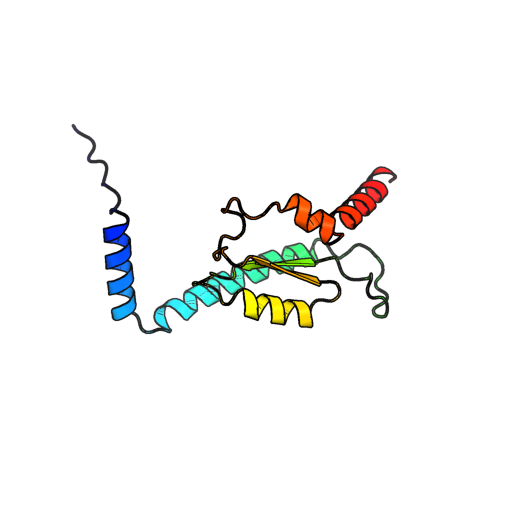
ATOM 606 N N . PRO A 1 83 ? 2.909 -7.395 -1.587 1.00 91.56 83 PRO A N 1
ATOM 607 C CA . PRO A 1 83 ? 2.221 -8.587 -1.091 1.00 91.56 83 PRO A CA 1
ATOM 608 C C . PRO A 1 83 ? 2.964 -9.300 0.043 1.00 91.56 83 PRO A C 1
ATOM 610 O O . PRO A 1 83 ? 2.313 -9.703 1.010 1.00 91.56 83 PRO A O 1
ATOM 613 N N . ASP A 1 84 ? 4.286 -9.433 -0.060 1.00 91.00 84 ASP A N 1
ATOM 614 C CA . ASP A 1 84 ? 5.114 -10.124 0.933 1.00 91.00 84 ASP A CA 1
ATOM 615 C C . ASP A 1 84 ? 5.255 -9.284 2.203 1.00 91.00 84 ASP A C 1
ATOM 617 O O . ASP A 1 84 ? 5.095 -9.788 3.315 1.00 91.00 84 ASP A O 1
ATOM 621 N N . GLU A 1 85 ? 5.473 -7.977 2.049 1.00 91.12 85 GLU A N 1
ATOM 622 C CA . GLU A 1 85 ? 5.621 -7.070 3.183 1.00 91.12 85 GLU A CA 1
ATOM 623 C C . GLU A 1 85 ? 4.314 -6.930 3.966 1.00 91.12 85 GLU A C 1
ATOM 625 O O . GLU A 1 85 ? 4.308 -7.020 5.192 1.00 91.12 85 GLU A O 1
ATOM 630 N N . THR A 1 86 ? 3.173 -6.796 3.287 1.00 92.38 86 THR A N 1
ATOM 631 C CA . THR A 1 86 ? 1.878 -6.768 3.986 1.00 92.38 86 THR A CA 1
ATOM 632 C C . THR A 1 86 ? 1.549 -8.095 4.661 1.00 92.38 86 THR A C 1
ATOM 634 O O . THR A 1 86 ? 0.931 -8.075 5.721 1.00 92.38 86 THR A O 1
ATOM 637 N N . ALA A 1 87 ? 1.9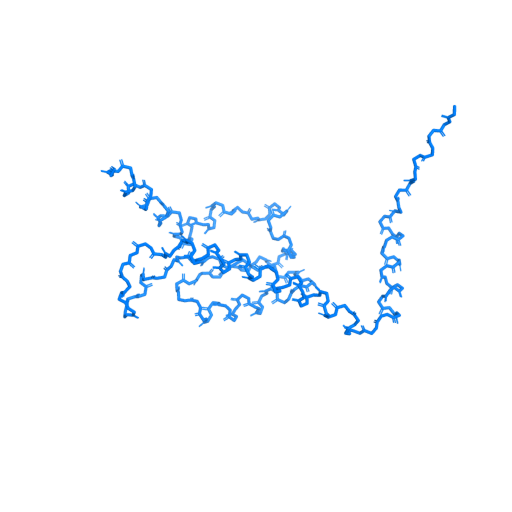78 -9.237 4.110 1.00 93.88 87 ALA A N 1
ATOM 638 C CA . ALA A 1 87 ? 1.834 -10.531 4.781 1.00 93.88 87 ALA A CA 1
ATOM 639 C C . ALA A 1 87 ? 2.695 -10.602 6.054 1.00 93.88 87 ALA A C 1
ATOM 641 O O . ALA A 1 87 ? 2.227 -11.053 7.100 1.00 93.88 87 ALA A O 1
ATOM 642 N N . ARG A 1 88 ? 3.935 -10.098 5.996 1.00 94.19 88 ARG A N 1
ATOM 643 C CA . ARG A 1 88 ? 4.811 -9.975 7.168 1.00 94.19 88 ARG A CA 1
ATOM 644 C C . ARG A 1 88 ? 4.195 -9.069 8.237 1.00 94.19 88 ARG A C 1
ATOM 646 O O . ARG A 1 88 ? 4.252 -9.404 9.416 1.00 94.19 88 ARG A O 1
ATOM 653 N N . LEU A 1 89 ? 3.609 -7.941 7.830 1.00 89.62 89 LEU A N 1
ATOM 654 C CA . LEU A 1 89 ? 2.948 -6.992 8.728 1.00 89.62 89 LEU A CA 1
ATOM 655 C C . LEU A 1 89 ? 1.679 -7.576 9.361 1.00 89.62 89 LEU A C 1
ATOM 657 O O . LEU A 1 89 ? 1.486 -7.424 10.562 1.00 89.62 89 LEU A O 1
ATOM 661 N N . GLU A 1 90 ? 0.847 -8.285 8.597 1.00 90.00 90 GLU A N 1
ATOM 662 C CA . GLU A 1 90 ? -0.349 -8.968 9.114 1.00 90.00 90 GLU A CA 1
ATOM 663 C C . GLU A 1 90 ? 0.002 -9.986 10.211 1.00 90.00 90 GLU A C 1
ATOM 665 O O . GLU A 1 90 ? -0.711 -10.095 11.204 1.00 90.00 90 GLU A O 1
ATOM 670 N N . ALA A 1 91 ? 1.140 -10.676 10.082 1.00 87.94 91 ALA A N 1
ATOM 671 C CA . ALA A 1 91 ? 1.605 -11.635 11.082 1.00 87.94 91 ALA A CA 1
ATOM 672 C C . ALA A 1 91 ? 2.068 -10.992 12.406 1.00 87.94 91 ALA A C 1
ATOM 674 O O . ALA A 1 91 ? 2.104 -11.679 13.427 1.00 87.94 91 ALA A O 1
ATOM 675 N N . ILE A 1 92 ? 2.445 -9.707 12.403 1.00 86.19 92 ILE A N 1
ATOM 676 C CA . ILE A 1 92 ? 2.980 -9.014 13.590 1.00 86.19 92 ILE A CA 1
ATOM 677 C C . ILE A 1 92 ? 2.032 -7.960 14.167 1.00 86.19 92 ILE A C 1
ATOM 679 O O . ILE A 1 92 ? 2.196 -7.590 15.327 1.00 86.19 92 ILE A O 1
ATOM 683 N N . LEU A 1 93 ? 1.074 -7.457 13.382 1.00 81.50 93 LEU A N 1
ATOM 684 C CA . LEU A 1 93 ? 0.126 -6.422 13.791 1.00 81.50 93 LEU A CA 1
ATOM 685 C C . LEU A 1 93 ? -1.188 -7.066 14.254 1.00 81.50 93 LEU A C 1
ATOM 687 O O . LEU A 1 93 ? -1.960 -7.557 13.426 1.00 81.50 93 LEU A O 1
ATOM 691 N N . PRO A 1 94 ? -1.494 -7.049 15.562 1.00 78.00 94 PRO A N 1
ATOM 692 C CA . PRO A 1 94 ? -2.725 -7.642 16.062 1.00 78.00 94 PRO A CA 1
ATOM 693 C C . PRO A 1 94 ? -3.946 -6.890 15.525 1.00 78.00 94 PRO A C 1
ATOM 695 O O . PRO A 1 94 ? -3.994 -5.662 15.551 1.00 78.00 94 PRO A O 1
ATOM 698 N N . GLY A 1 95 ? -4.945 -7.629 15.039 1.00 75.06 95 GLY A N 1
ATOM 699 C CA . GLY A 1 95 ? -6.170 -7.037 14.490 1.00 75.06 95 GLY A CA 1
ATOM 700 C C . GLY A 1 95 ? -5.993 -6.367 13.122 1.00 75.06 95 GLY A C 1
ATOM 701 O O . GLY A 1 95 ? -6.897 -5.656 12.675 1.00 75.06 95 GLY A O 1
ATOM 702 N N . ALA A 1 96 ? -4.858 -6.577 12.448 1.00 86.38 96 ALA A N 1
ATOM 703 C CA . ALA A 1 96 ? -4.697 -6.158 11.066 1.00 86.38 96 ALA A CA 1
ATOM 704 C C . ALA A 1 96 ? -5.546 -7.024 10.122 1.00 86.38 96 ALA A C 1
ATOM 706 O O . ALA A 1 96 ? -5.677 -8.231 10.299 1.00 86.38 96 ALA A O 1
ATOM 707 N N . THR A 1 97 ? -6.119 -6.389 9.103 1.00 88.62 97 THR A N 1
ATOM 708 C CA . THR A 1 97 ? -6.802 -7.042 7.983 1.00 88.62 97 THR A CA 1
ATOM 709 C C . THR A 1 97 ? -6.025 -6.745 6.713 1.00 88.62 97 THR A C 1
ATOM 711 O O . THR A 1 97 ? -5.752 -5.579 6.424 1.00 88.62 97 THR A O 1
ATOM 714 N N . ARG A 1 98 ? -5.682 -7.771 5.934 1.00 91.25 98 ARG A N 1
ATOM 715 C CA . ARG A 1 98 ? -4.958 -7.610 4.670 1.00 91.25 98 ARG A CA 1
ATOM 716 C C . ARG A 1 98 ? -5.862 -7.773 3.452 1.00 91.25 98 ARG A C 1
ATOM 718 O O . ARG A 1 98 ? -6.683 -8.685 3.380 1.00 91.25 98 ARG A O 1
ATOM 725 N N . LYS A 1 99 ? -5.656 -6.922 2.444 1.00 91.12 99 LYS A N 1
ATOM 726 C CA . LYS A 1 99 ? -6.296 -7.014 1.127 1.00 91.12 99 LYS A CA 1
ATOM 727 C C . LYS A 1 99 ? -5.260 -6.815 0.025 1.00 91.12 99 LYS A C 1
ATOM 729 O O . LYS A 1 99 ? -4.585 -5.790 -0.040 1.00 91.12 99 LYS A O 1
ATOM 734 N N . VAL A 1 100 ? -5.159 -7.806 -0.858 1.00 91.38 100 VAL A N 1
ATOM 735 C CA . VAL A 1 100 ? -4.321 -7.738 -2.060 1.00 91.38 100 VAL A CA 1
ATOM 736 C C . VAL A 1 100 ? -5.201 -7.376 -3.251 1.00 91.38 100 VAL A C 1
ATOM 738 O O . VAL A 1 100 ? -6.229 -8.012 -3.485 1.00 91.38 100 VAL A O 1
ATOM 741 N N . LEU A 1 101 ? -4.791 -6.355 -3.993 1.00 90.06 101 LEU A N 1
ATOM 742 C CA . LEU A 1 101 ? -5.439 -5.881 -5.208 1.00 90.06 101 LEU A CA 1
ATOM 743 C C . LEU A 1 101 ? -4.661 -6.433 -6.408 1.00 90.06 101 LEU A C 1
ATOM 745 O O . LEU A 1 101 ? -3.578 -5.925 -6.699 1.00 90.06 101 LEU A O 1
ATOM 749 N N . PRO A 1 102 ? -5.149 -7.486 -7.088 1.00 86.12 102 PRO A N 1
ATOM 750 C CA . PRO A 1 102 ? -4.334 -8.286 -8.004 1.00 86.12 102 PRO A CA 1
ATOM 751 C C . PRO A 1 102 ? -3.731 -7.492 -9.168 1.00 86.12 102 PRO A C 1
ATOM 753 O O . PRO A 1 102 ? -2.636 -7.826 -9.609 1.00 86.12 102 PRO A O 1
ATOM 756 N N . PHE A 1 103 ? -4.402 -6.437 -9.636 1.00 85.75 103 PHE A N 1
ATOM 757 C CA . PHE A 1 103 ? -3.952 -5.633 -10.777 1.00 85.75 103 PHE A CA 1
ATOM 758 C C . PHE A 1 103 ? -3.431 -4.244 -10.385 1.00 85.75 103 PHE A C 1
ATOM 760 O O . PHE A 1 103 ? -2.963 -3.498 -11.245 1.00 85.75 103 PHE A O 1
ATOM 767 N N . ALA A 1 104 ? -3.458 -3.893 -9.095 1.00 85.31 104 ALA A N 1
ATOM 768 C CA . ALA A 1 104 ? -2.951 -2.607 -8.639 1.00 85.31 104 ALA A CA 1
ATOM 769 C C . ALA A 1 104 ? -1.417 -2.604 -8.562 1.00 85.31 104 ALA A C 1
ATOM 771 O O . ALA A 1 104 ? -0.792 -3.589 -8.159 1.00 85.31 104 ALA A O 1
ATOM 772 N N . SER A 1 105 ? -0.827 -1.462 -8.919 1.00 83.44 105 SER A N 1
ATOM 773 C CA . SER A 1 105 ? 0.597 -1.168 -8.722 1.00 83.44 105 SER A CA 1
ATOM 774 C C . SER A 1 105 ? 0.851 -0.569 -7.326 1.00 83.44 105 SER A C 1
ATOM 776 O O . SER A 1 105 ? -0.070 -0.485 -6.513 1.00 83.44 105 SER A O 1
ATOM 778 N N . HIS A 1 106 ? 2.075 -0.103 -7.047 1.00 78.25 106 HIS A N 1
ATOM 779 C CA . HIS A 1 106 ? 2.426 0.597 -5.799 1.00 78.25 106 HIS A CA 1
ATOM 780 C C . HIS A 1 106 ? 1.467 1.748 -5.443 1.00 78.25 106 HIS A C 1
ATOM 782 O O . HIS A 1 106 ? 1.180 1.987 -4.271 1.00 78.25 106 HIS A O 1
ATOM 788 N N . ALA A 1 107 ? 0.918 2.441 -6.444 1.00 81.75 107 ALA A N 1
ATOM 789 C CA . ALA A 1 107 ? -0.073 3.495 -6.260 1.00 81.75 107 ALA A CA 1
ATOM 790 C C . ALA A 1 107 ? -1.499 2.913 -6.185 1.00 81.75 107 ALA A C 1
ATOM 792 O O . ALA A 1 107 ? -2.364 3.225 -7.003 1.00 81.75 107 ALA A O 1
ATOM 793 N N . CYS A 1 108 ? -1.760 2.058 -5.191 1.00 75.50 108 CYS A N 1
ATOM 794 C CA . CYS A 1 108 ? -3.034 1.338 -5.030 1.00 75.50 108 CYS A CA 1
ATOM 795 C C . CYS A 1 108 ? -4.282 2.240 -4.946 1.00 75.50 108 CYS A C 1
ATOM 797 O O . CYS A 1 108 ? -5.390 1.763 -5.179 1.00 75.50 108 CYS A O 1
ATOM 799 N N . LEU A 1 109 ? -4.114 3.520 -4.596 1.00 77.88 109 LEU A N 1
ATOM 800 C CA . LEU A 1 109 ? -5.202 4.498 -4.467 1.00 77.88 109 LEU A CA 1
ATOM 801 C C . LEU A 1 109 ? -5.477 5.297 -5.751 1.00 77.88 109 LEU A C 1
ATOM 803 O O . LEU A 1 109 ? -6.494 5.977 -5.823 1.00 77.88 109 LEU A O 1
ATOM 807 N N . ASP A 1 110 ? -4.579 5.241 -6.736 1.00 72.44 110 ASP A N 1
ATOM 808 C CA . ASP A 1 110 ? -4.652 6.061 -7.956 1.00 72.44 110 ASP A CA 1
ATOM 809 C C . ASP A 1 110 ? -5.454 5.360 -9.077 1.00 72.44 110 ASP A C 1
ATOM 811 O O . ASP A 1 110 ? -5.789 5.949 -10.104 1.00 72.44 110 ASP A O 1
ATOM 815 N N . GLY A 1 111 ? -5.792 4.079 -8.878 1.00 64.31 111 GLY A N 1
ATOM 816 C CA . GLY A 1 111 ? -6.613 3.276 -9.785 1.00 64.31 111 GLY A CA 1
ATOM 817 C C . GLY A 1 111 ? -8.107 3.277 -9.431 1.00 64.31 111 GLY A C 1
ATOM 818 O O . GLY A 1 111 ? -8.498 3.453 -8.282 1.00 64.31 111 GLY A O 1
ATOM 819 N N . SER A 1 112 ? -8.962 2.996 -10.421 1.00 61.53 112 SER A N 1
ATOM 820 C CA . SER A 1 112 ? -10.426 2.887 -10.238 1.00 61.53 112 SER A CA 1
ATOM 821 C C . SER A 1 112 ? -10.894 1.594 -9.548 1.00 61.53 112 SER A C 1
ATOM 823 O O . SER A 1 112 ? -12.082 1.437 -9.270 1.00 61.53 112 SER A O 1
ATOM 825 N N . GLU A 1 113 ? -9.979 0.667 -9.263 1.00 67.19 113 GLU A N 1
ATOM 826 C CA . GLU A 1 113 ? -10.304 -0.666 -8.742 1.00 67.19 113 GLU A CA 1
ATOM 827 C C . GLU A 1 113 ? -10.602 -0.691 -7.237 1.00 67.19 113 GLU A C 1
ATOM 829 O O . GLU A 1 113 ? -11.190 -1.654 -6.745 1.00 67.19 113 GLU A O 1
ATOM 834 N N . LEU A 1 114 ? -10.225 0.357 -6.495 1.00 81.31 114 LEU A N 1
ATOM 835 C CA . LEU A 1 114 ? -10.346 0.385 -5.042 1.00 81.31 114 LEU A CA 1
ATOM 836 C C . LEU A 1 114 ? -11.377 1.412 -4.569 1.00 81.31 114 LEU A C 1
ATOM 838 O O . LEU A 1 114 ? -11.153 2.621 -4.592 1.00 81.31 114 LEU A O 1
ATOM 842 N N . ASN A 1 115 ? -12.474 0.919 -3.999 1.00 86.31 115 ASN A N 1
ATOM 843 C CA . ASN A 1 115 ? -13.344 1.738 -3.165 1.00 86.31 115 ASN A CA 1
ATOM 844 C C . ASN A 1 115 ? -12.854 1.681 -1.711 1.00 86.31 115 ASN A C 1
ATOM 846 O O . ASN A 1 115 ? -13.301 0.844 -0.927 1.00 86.31 115 ASN A O 1
ATOM 850 N N . LEU A 1 116 ? -11.934 2.583 -1.349 1.00 84.25 116 LEU A N 1
ATOM 851 C CA . LEU A 1 116 ? -11.311 2.602 -0.019 1.00 84.25 116 LEU A CA 1
ATOM 852 C C . LEU A 1 116 ? -12.352 2.677 1.106 1.00 84.25 116 LEU A C 1
ATOM 854 O O . LEU A 1 116 ? -12.225 1.994 2.117 1.00 84.25 116 LEU A O 1
ATOM 858 N N . ARG A 1 117 ? -13.418 3.460 0.916 1.00 84.38 117 ARG A N 1
ATOM 859 C CA . ARG A 1 117 ? -14.489 3.586 1.909 1.00 84.38 117 ARG A CA 1
ATOM 860 C C . ARG A 1 117 ? -15.194 2.252 2.156 1.00 84.38 117 ARG A C 1
ATOM 862 O O . ARG A 1 117 ? -15.454 1.928 3.310 1.00 84.38 117 ARG A O 1
ATOM 869 N N . LEU A 1 118 ? -15.500 1.508 1.094 1.00 85.69 118 LEU A N 1
ATOM 870 C CA . LEU A 1 118 ? -16.125 0.190 1.202 1.00 85.69 118 LEU A CA 1
ATOM 871 C C . LEU A 1 118 ? -15.194 -0.802 1.907 1.00 85.69 118 LEU A C 1
ATOM 873 O O . LEU A 1 118 ? -15.630 -1.498 2.815 1.00 85.69 118 LEU A O 1
ATOM 877 N N . GLU A 1 119 ? -13.912 -0.835 1.545 1.00 86.69 119 GLU A N 1
ATOM 878 C CA . GLU A 1 119 ? -12.946 -1.741 2.181 1.00 86.69 119 GLU A CA 1
ATOM 879 C C . GLU A 1 119 ? -12.741 -1.409 3.668 1.00 86.69 119 GLU A C 1
ATOM 881 O O . GLU A 1 119 ? -12.658 -2.316 4.491 1.00 86.69 119 GLU A O 1
ATOM 886 N N . MET A 1 120 ? -12.753 -0.125 4.044 1.00 84.06 120 MET A N 1
ATOM 887 C CA . MET A 1 120 ? -12.734 0.297 5.452 1.00 84.06 120 MET A CA 1
ATOM 888 C C . MET A 1 120 ? -14.027 -0.053 6.212 1.00 84.06 120 MET A C 1
ATOM 890 O O . MET A 1 120 ? -14.017 -0.174 7.438 1.00 84.06 120 MET A O 1
ATOM 894 N N . GLU A 1 121 ? -15.164 -0.164 5.523 1.00 84.00 121 GLU A N 1
ATOM 895 C CA . GLU A 1 121 ? -16.416 -0.628 6.128 1.00 84.00 121 GLU A CA 1
ATOM 896 C C . GLU A 1 121 ? -16.380 -2.140 6.355 1.00 84.00 121 GLU A C 1
ATOM 898 O O . GLU A 1 121 ? -16.656 -2.602 7.461 1.00 84.00 121 GLU A O 1
ATOM 903 N N . LEU A 1 122 ? -15.962 -2.895 5.334 1.00 82.00 122 LEU A N 1
ATOM 904 C CA . LEU A 1 122 ? -15.833 -4.351 5.379 1.00 82.00 122 LEU A CA 1
ATOM 905 C C . LEU A 1 122 ? -14.773 -4.820 6.383 1.00 82.00 122 LEU A C 1
ATOM 907 O O . LEU A 1 122 ? -14.960 -5.854 7.017 1.00 82.00 122 LEU A O 1
ATOM 911 N N . SER A 1 123 ? -13.700 -4.050 6.579 1.00 77.56 123 SER A N 1
ATOM 912 C CA . SER A 1 123 ? -12.682 -4.329 7.600 1.00 77.56 123 SER A CA 1
ATOM 913 C C . SER A 1 123 ? -13.109 -3.940 9.020 1.00 77.56 123 SER A C 1
ATOM 915 O O . SER A 1 123 ? -12.355 -4.134 9.970 1.00 77.56 123 SER A O 1
ATOM 917 N N . GLY A 1 124 ? -14.296 -3.348 9.196 1.00 72.75 124 GLY A N 1
ATOM 918 C CA . GLY A 1 124 ? -14.783 -2.883 10.496 1.00 72.75 124 GLY A CA 1
ATOM 919 C C . GLY A 1 124 ? -14.104 -1.607 11.015 1.00 72.75 124 GLY A C 1
ATOM 920 O O . GLY A 1 124 ? -14.475 -1.108 12.080 1.00 72.75 124 GLY A O 1
ATOM 921 N N . MET A 1 125 ? -13.169 -1.013 10.263 1.00 75.25 125 MET A N 1
ATOM 922 C CA . MET A 1 125 ? -12.486 0.229 10.648 1.00 75.25 125 MET A CA 1
ATOM 923 C C . MET A 1 125 ? -13.442 1.407 10.837 1.00 75.25 125 MET A C 1
ATOM 925 O O . MET A 1 125 ? -13.322 2.160 11.807 1.00 75.25 125 MET A O 1
ATOM 929 N N . LEU A 1 126 ? -14.408 1.590 9.927 1.00 70.50 126 LEU A N 1
ATOM 930 C CA . LEU A 1 126 ? -15.342 2.721 10.013 1.00 70.50 126 LEU A CA 1
ATOM 931 C C . LEU A 1 126 ? -16.265 2.636 11.234 1.00 70.50 126 LEU A C 1
ATOM 933 O O . LEU A 1 126 ? -16.690 3.675 11.746 1.00 70.50 126 LEU A O 1
ATOM 937 N N . LEU A 1 127 ? -16.560 1.430 11.728 1.00 67.25 127 LEU A N 1
ATOM 938 C CA . LEU A 1 127 ? -17.318 1.251 12.967 1.00 67.25 127 LEU A CA 1
ATOM 939 C C . LEU A 1 127 ? -16.513 1.762 14.165 1.00 67.25 127 LEU A C 1
ATOM 941 O O . LEU A 1 127 ? -17.041 2.531 14.968 1.00 67.25 127 LEU A O 1
ATOM 945 N N . HIS A 1 128 ? -15.224 1.427 14.231 1.00 60.56 128 HIS A N 1
ATOM 946 C CA . HIS A 1 128 ? -14.335 1.875 15.303 1.00 60.56 128 HIS A CA 1
ATOM 947 C C . HIS A 1 128 ? -14.183 3.409 15.334 1.00 60.56 128 HIS A C 1
ATOM 949 O O . HIS A 1 128 ? -14.255 4.029 16.396 1.00 60.56 128 HIS A O 1
ATOM 955 N N . ILE A 1 129 ? -14.066 4.050 14.164 1.00 62.16 129 ILE A N 1
ATOM 956 C CA . ILE A 1 129 ? -13.990 5.519 14.053 1.00 62.16 129 ILE A CA 1
ATOM 957 C C . ILE A 1 129 ? -15.297 6.187 14.511 1.00 62.16 129 ILE A C 1
ATOM 959 O O . ILE A 1 129 ? -15.272 7.193 15.222 1.00 62.16 129 ILE A O 1
ATOM 963 N N . ARG A 1 130 ? -16.458 5.634 14.131 1.00 61.88 130 ARG A N 1
ATOM 964 C CA . ARG A 1 130 ? -17.768 6.185 14.524 1.00 61.88 130 ARG A CA 1
ATOM 965 C C . ARG A 1 130 ? -18.009 6.114 16.032 1.00 61.88 130 ARG A C 1
ATOM 967 O O . ARG A 1 130 ? -18.615 7.038 16.572 1.00 61.88 130 ARG A O 1
ATOM 974 N N . VAL A 1 131 ? -17.541 5.056 16.694 1.00 60.47 131 VAL A N 1
ATOM 975 C CA . VAL A 1 131 ? -17.637 4.911 18.156 1.00 60.47 131 VAL A CA 1
ATOM 976 C C . VAL A 1 131 ? -16.793 5.980 18.856 1.00 60.47 131 VAL A C 1
ATOM 978 O O . VAL A 1 131 ? -17.351 6.762 19.624 1.00 60.47 131 VAL A O 1
ATOM 981 N N . LYS A 1 132 ? -15.510 6.134 18.489 1.00 59.09 132 LYS A N 1
ATOM 982 C CA . LYS A 1 132 ? -14.641 7.186 19.058 1.00 59.09 132 LYS A CA 1
ATOM 983 C C . LYS A 1 132 ? -15.195 8.602 18.875 1.00 59.09 132 LYS A C 1
ATOM 985 O O . LYS A 1 132 ? -15.106 9.429 19.779 1.00 59.09 132 LYS A O 1
ATOM 990 N N . ASN A 1 133 ? -15.771 8.904 17.710 1.00 59.25 133 ASN A N 1
ATOM 991 C CA . ASN A 1 133 ? -16.323 10.236 17.443 1.00 59.25 133 ASN A CA 1
ATOM 992 C C . ASN A 1 133 ? -17.586 10.536 18.262 1.00 59.25 133 ASN A C 1
ATOM 994 O O . ASN A 1 133 ? -17.840 11.697 18.569 1.00 59.25 133 ASN A O 1
ATOM 998 N N . ARG A 1 134 ? -18.369 9.515 18.637 1.00 57.16 134 ARG A N 1
ATOM 999 C CA . ARG A 1 134 ? -19.504 9.691 19.555 1.00 57.16 134 ARG A CA 1
ATOM 1000 C C . ARG A 1 134 ? -19.047 9.929 20.990 1.00 57.16 134 ARG A C 1
ATOM 1002 O O . ARG A 1 134 ? -19.627 10.775 21.655 1.00 57.16 134 ARG A O 1
ATOM 1009 N N . GLU A 1 135 ? -18.000 9.248 21.442 1.00 53.47 135 GLU A N 1
ATOM 1010 C CA . GLU A 1 135 ? -17.446 9.433 22.792 1.00 53.47 135 GLU A CA 1
ATOM 1011 C C . GLU A 1 135 ? -16.873 10.846 22.997 1.00 53.47 135 GLU A C 1
ATOM 1013 O O . GLU A 1 135 ? -17.094 11.451 24.043 1.00 53.47 135 GLU A O 1
ATOM 1018 N N . LYS A 1 136 ? -16.239 11.423 21.966 1.00 54.56 136 LYS A N 1
ATOM 1019 C CA . LYS A 1 136 ? -15.740 12.812 21.985 1.00 54.56 136 LYS A CA 1
ATOM 1020 C C . LYS A 1 136 ? -16.825 13.892 21.882 1.00 54.56 136 LYS A C 1
ATOM 1022 O O . LYS A 1 136 ? -16.538 15.042 22.169 1.00 54.56 136 LYS A O 1
ATOM 1027 N N . ALA A 1 137 ? -18.033 13.557 21.425 1.00 57.62 137 ALA A N 1
ATOM 1028 C CA . ALA A 1 137 ? -19.130 14.520 21.257 1.00 57.62 137 ALA A CA 1
ATOM 1029 C C . ALA A 1 137 ? -20.026 14.645 22.505 1.00 57.62 137 ALA A C 1
ATOM 1031 O O . ALA A 1 137 ? -20.937 15.470 22.527 1.00 57.62 137 ALA A O 1
ATOM 1032 N N . VAL A 1 138 ? -19.806 13.790 23.507 1.00 54.59 138 VAL A N 1
ATOM 1033 C CA . VAL A 1 138 ? -20.570 13.740 24.767 1.00 54.59 138 VAL A CA 1
ATOM 1034 C C . VAL A 1 138 ? -19.766 14.322 25.944 1.00 54.59 138 VAL A C 1
ATOM 1036 O O . VAL A 1 138 ? -20.317 14.510 27.026 1.00 54.59 138 VAL A O 1
ATOM 1039 N N . THR A 1 139 ? -18.485 14.641 25.732 1.00 44.41 139 THR A N 1
ATOM 1040 C CA . THR A 1 139 ? -17.624 15.398 26.660 1.00 44.41 139 THR A CA 1
ATOM 1041 C C . THR A 1 139 ? -17.521 16.858 26.242 1.00 44.41 139 THR A C 1
ATOM 1043 O O . THR A 1 139 ? -17.412 17.704 27.156 1.00 44.41 139 THR A O 1
#

Organism: NCBI:txid156173

Sequence (139 aa):
PPFISKLLPGPQDLLRASAALAEVLPPGALEWRLREHLAEGSRLVNSELEANPPTSSYDASSPSAFPPTLLLAGGADLILPSPDETARLEAILPGATRKVLPFASHACLDGSELNLRLEMELSGMLLHIRVKNREKAVT

Radius of gyration: 21.06 Å; chains: 1; bounding box: 46×49×57 Å